Protein AF-A0A6L7UAR6-F1 (afdb_monomer_lite)

Radius of gyration: 19.12 Å; chains: 1; bounding box: 59×57×40 Å

Foldseek 3Di:
DCPVVLCVLVVCCVVVVDQDVVSCVVVVPPDTDDLVCVLVVVLVVQVVCVVVPDQTEEAEAECAQQQDLDDDPVPDDHHDLVNLLSVLVSVLVCLVCVVSRPRYHYHYHYDPLLCDLDDDNRRRHSNSHVSSVCSQPPPDDDVPDADPSRGDDDDDDPPPD

Sequence (161 aa):
MDWYYMGEPLLEWLTGRNTRMGNVRHFEVSTPINRNTARYFIESACYWIKQVGYAGTVLQFDIARVTRTRRPSDGSRYYTRAMAMEHYEVLREFIDGADRLESTLILVAARPEFLETAIDRRSRGFSIYQALQTRIMDDVRDRHWVNPEASLVRLSSQETD

Secondary structure (DSSP, 8-state):
--HHHHHHHHHHHHTTS---GGGTGGGT--S---TTTHHHHHHHHHHHHHHTT-S-EEEEEE-TTTT--SPPSSSPPPPPHHHHHHHHHHHHHHHTTGGGSTTEEEEEE--GGGG----SSS--SGGGSHHHHHHHS-SS--SS---SSS-----------

Structure (mmCIF, N/CA/C/O backbone):
data_AF-A0A6L7UAR6-F1
#
_entry.id   AF-A0A6L7UAR6-F1
#
loop_
_atom_site.group_PDB
_atom_site.id
_atom_site.type_symbol
_atom_site.label_atom_id
_atom_site.label_alt_id
_atom_site.label_comp_id
_atom_site.label_asym_id
_atom_site.label_entity_id
_atom_site.label_seq_id
_atom_site.pdbx_PDB_ins_code
_atom_site.Cartn_x
_atom_site.Cartn_y
_atom_site.Cartn_z
_atom_site.occupancy
_atom_site.B_iso_or_equiv
_atom_site.auth_seq_id
_atom_site.auth_comp_id
_atom_site.auth_asym_id
_atom_site.auth_atom_id
_atom_site.pdbx_PDB_model_num
ATOM 1 N N . MET A 1 1 ? -39.890 9.263 2.929 1.00 46.44 1 MET A N 1
ATOM 2 C CA . MET A 1 1 ? -38.788 10.062 3.508 1.00 46.44 1 MET A CA 1
ATOM 3 C C . MET A 1 1 ? -37.522 9.332 3.123 1.00 46.44 1 MET A C 1
ATOM 5 O O . MET A 1 1 ? -37.247 8.263 3.656 1.00 46.44 1 MET A O 1
ATOM 9 N N . ASP A 1 2 ? -36.875 9.835 2.079 1.00 47.44 2 ASP A N 1
ATOM 10 C CA . ASP A 1 2 ? -35.975 9.073 1.213 1.00 47.44 2 ASP A CA 1
ATOM 11 C C . ASP A 1 2 ? -34.535 9.085 1.726 1.00 47.44 2 ASP A C 1
ATOM 13 O O . ASP A 1 2 ? -33.635 9.673 1.132 1.00 47.44 2 ASP A O 1
ATOM 17 N N . TRP A 1 3 ? -34.303 8.405 2.847 1.00 49.00 3 TRP A N 1
ATOM 18 C CA . TRP A 1 3 ? -32.960 8.223 3.410 1.00 49.00 3 TRP A CA 1
ATOM 19 C C . TRP A 1 3 ? -31.997 7.504 2.447 1.00 49.00 3 TRP A C 1
ATOM 21 O O . TRP A 1 3 ? -30.786 7.681 2.540 1.00 49.00 3 TRP A O 1
ATOM 31 N N . TYR A 1 4 ? -32.527 6.744 1.483 1.00 52.56 4 TYR A N 1
ATOM 32 C CA . TYR A 1 4 ? -31.743 6.026 0.475 1.00 52.56 4 TYR A CA 1
ATOM 33 C C . TYR A 1 4 ? -31.045 6.967 -0.529 1.00 52.56 4 TYR A C 1
ATOM 35 O O . TYR A 1 4 ? -29.953 6.655 -0.993 1.00 52.56 4 TYR A O 1
ATOM 43 N N . TYR A 1 5 ? -31.621 8.145 -0.807 1.00 60.22 5 TYR A N 1
ATOM 44 C CA . TYR A 1 5 ? -31.063 9.111 -1.767 1.00 60.22 5 TYR A CA 1
ATOM 45 C C . TYR A 1 5 ? -29.931 9.972 -1.188 1.00 60.22 5 TYR A C 1
ATOM 47 O O . TYR A 1 5 ? -29.089 10.455 -1.940 1.00 60.22 5 TYR A O 1
ATOM 55 N N . MET A 1 6 ? -29.855 10.152 0.138 1.00 66.38 6 MET A N 1
ATOM 56 C CA . MET A 1 6 ? -28.758 10.926 0.737 1.00 66.38 6 MET A CA 1
ATOM 57 C C . MET A 1 6 ? -27.421 10.178 0.690 1.00 66.38 6 MET A C 1
ATOM 59 O O . MET A 1 6 ? -26.390 10.814 0.550 1.00 66.38 6 MET A O 1
ATOM 63 N N . GLY A 1 7 ? -27.395 8.845 0.765 1.00 82.00 7 GLY A N 1
ATOM 64 C CA . GLY A 1 7 ? -26.131 8.093 0.786 1.00 82.00 7 GLY A CA 1
ATOM 65 C C . GLY A 1 7 ? -25.458 7.919 -0.581 1.00 82.00 7 GLY A C 1
ATOM 66 O O . GLY A 1 7 ? -24.261 7.635 -0.641 1.00 82.00 7 GLY A O 1
ATOM 67 N N . GLU A 1 8 ? -26.199 8.082 -1.680 1.00 89.62 8 GLU A N 1
ATOM 68 C CA . GLU A 1 8 ? -25.712 7.784 -3.032 1.00 89.62 8 GLU A CA 1
ATOM 69 C C . GLU A 1 8 ? -24.473 8.610 -3.429 1.00 89.62 8 GLU A C 1
ATOM 71 O O . GLU A 1 8 ? -23.484 7.995 -3.836 1.00 89.62 8 GLU A O 1
ATOM 76 N N . PRO A 1 9 ? -24.417 9.942 -3.217 1.00 90.38 9 PRO A N 1
ATOM 77 C CA . PRO A 1 9 ? -23.217 10.724 -3.520 1.00 90.38 9 PRO A CA 1
ATOM 78 C C . PRO A 1 9 ? -21.981 10.275 -2.732 1.00 90.38 9 PRO A C 1
ATOM 80 O O . PRO A 1 9 ? -20.873 10.274 -3.268 1.00 90.38 9 PRO A O 1
ATOM 83 N N . LEU A 1 10 ? -22.160 9.865 -1.471 1.00 87.81 10 LEU A N 1
ATOM 84 C CA . LEU A 1 10 ? -21.071 9.346 -0.644 1.00 87.81 10 LEU A CA 1
ATOM 85 C C . LEU A 1 10 ? -20.579 7.991 -1.168 1.00 87.81 10 LEU A C 1
ATOM 87 O O . LEU A 1 10 ? -19.372 7.778 -1.276 1.00 87.81 10 LEU A O 1
ATOM 91 N N . LEU A 1 11 ? -21.492 7.092 -1.547 1.00 88.31 11 LEU A N 1
ATOM 92 C CA . LEU A 1 11 ? -21.147 5.792 -2.127 1.00 88.31 11 LEU A CA 1
ATOM 93 C C . LEU A 1 11 ? -20.471 5.935 -3.494 1.00 88.31 11 LEU A C 1
ATOM 95 O O . LEU A 1 11 ? -19.486 5.249 -3.767 1.00 88.31 11 LEU A O 1
ATOM 99 N N . GLU A 1 12 ? -20.957 6.821 -4.363 1.00 90.19 12 GLU A N 1
ATOM 100 C CA . GLU A 1 12 ? -20.301 7.126 -5.638 1.00 90.19 12 GLU A CA 1
ATOM 101 C C . GLU A 1 12 ? -18.894 7.684 -5.438 1.00 90.19 12 GLU A C 1
ATOM 103 O O . GLU A 1 12 ? -17.979 7.334 -6.185 1.00 90.19 12 GLU A O 1
ATOM 108 N N . TRP A 1 13 ? -18.707 8.515 -4.417 1.00 89.81 13 TRP A N 1
ATOM 109 C CA . TRP A 1 13 ? -17.411 9.086 -4.089 1.00 89.81 13 TRP A CA 1
ATOM 110 C C . TRP A 1 13 ? -16.437 8.048 -3.529 1.00 89.81 13 TRP A C 1
ATOM 112 O O . TRP A 1 13 ? -15.325 7.926 -4.043 1.00 89.81 13 TRP A O 1
ATOM 122 N N . LEU A 1 14 ? -16.872 7.232 -2.560 1.00 83.81 14 LEU A N 1
ATOM 123 C CA . LEU A 1 14 ? -16.075 6.134 -1.996 1.00 83.81 14 LEU A CA 1
ATOM 124 C C . LEU A 1 14 ? -15.708 5.082 -3.053 1.00 83.81 14 LEU A C 1
ATOM 126 O O . LEU A 1 14 ? -14.609 4.536 -3.028 1.00 83.81 14 LEU A O 1
ATOM 130 N N . THR A 1 15 ? -16.606 4.819 -4.007 1.00 85.50 15 THR A N 1
ATOM 131 C CA . THR A 1 15 ? -16.358 3.882 -5.121 1.00 85.50 15 THR A CA 1
ATOM 132 C C . THR A 1 15 ? -15.605 4.512 -6.295 1.00 85.50 15 THR A C 1
ATOM 134 O O . THR A 1 15 ? -15.312 3.828 -7.274 1.00 85.50 15 THR A O 1
ATOM 137 N N . GLY A 1 16 ? -15.289 5.809 -6.229 1.00 86.88 16 GLY A N 1
ATOM 138 C CA . GLY A 1 16 ? -14.582 6.531 -7.286 1.00 86.88 16 GLY A CA 1
ATOM 139 C C . GLY A 1 16 ? -15.403 6.788 -8.556 1.00 86.88 16 GLY A C 1
ATOM 140 O O . GLY A 1 16 ? -14.849 7.293 -9.531 1.00 86.88 16 GLY A O 1
ATOM 141 N N . ARG A 1 17 ? -16.710 6.489 -8.556 1.00 89.12 17 ARG A N 1
ATOM 142 C CA . ARG A 1 17 ? -17.637 6.813 -9.656 1.00 89.12 17 ARG A CA 1
ATOM 143 C C . ARG A 1 17 ? -17.807 8.323 -9.823 1.00 89.12 17 ARG A C 1
ATOM 145 O O . ARG A 1 17 ? -17.893 8.803 -10.950 1.00 89.12 17 ARG A O 1
ATOM 152 N N . ASN A 1 18 ? -17.796 9.072 -8.717 1.00 88.94 18 ASN A N 1
ATOM 153 C CA . ASN A 1 18 ? -17.854 10.531 -8.727 1.00 88.94 18 ASN A CA 1
ATOM 154 C C . ASN A 1 18 ? -16.980 11.146 -7.628 1.00 88.94 18 ASN A C 1
ATOM 156 O O . ASN A 1 18 ? -17.375 11.252 -6.473 1.00 88.94 18 ASN A O 1
ATOM 160 N N . THR A 1 19 ? -15.786 11.610 -7.988 1.00 88.69 19 THR A N 1
ATOM 161 C CA . THR A 1 19 ? -14.799 12.128 -7.026 1.00 88.69 19 THR A CA 1
ATOM 162 C C . THR A 1 19 ? -14.953 13.623 -6.716 1.00 88.69 19 THR A C 1
ATOM 164 O O . THR A 1 19 ? -14.102 14.214 -6.042 1.00 88.69 19 THR A O 1
ATOM 167 N N . ARG A 1 20 ? -16.029 14.277 -7.183 1.00 90.69 20 ARG A N 1
ATOM 168 C CA . ARG A 1 20 ? -16.229 15.721 -6.990 1.00 90.69 20 ARG A CA 1
ATOM 169 C C . ARG A 1 20 ? -16.527 16.041 -5.524 1.00 90.69 20 ARG A C 1
ATOM 171 O O . ARG A 1 20 ? -17.615 15.785 -5.026 1.00 90.69 20 ARG A O 1
ATOM 178 N N . MET A 1 21 ? -15.599 16.739 -4.870 1.00 90.50 21 MET A N 1
ATOM 179 C CA . MET A 1 21 ? -15.714 17.124 -3.454 1.00 90.50 21 MET A CA 1
ATOM 180 C C . MET A 1 21 ? -16.997 17.885 -3.100 1.00 90.50 21 MET A C 1
ATOM 182 O O . MET A 1 21 ? -17.528 17.710 -2.010 1.00 90.50 21 MET A O 1
ATOM 186 N N . GLY A 1 22 ? -17.521 18.714 -4.010 1.00 90.06 22 GLY A N 1
ATOM 187 C CA . GLY A 1 22 ? -18.772 19.446 -3.780 1.00 90.06 22 GLY A CA 1
ATOM 188 C C . GLY A 1 22 ? -19.959 18.541 -3.427 1.00 90.06 22 GLY A C 1
ATOM 189 O O . GLY A 1 22 ? -20.824 18.962 -2.668 1.00 90.06 22 GLY A O 1
ATOM 190 N N . ASN A 1 23 ? -19.950 17.293 -3.902 1.00 87.50 23 ASN A N 1
ATOM 191 C CA . ASN A 1 23 ? -21.020 16.327 -3.669 1.00 87.50 23 ASN A CA 1
ATOM 192 C C . ASN A 1 23 ? -20.961 15.687 -2.278 1.00 87.50 23 ASN A C 1
ATOM 194 O O . ASN A 1 23 ? -21.961 15.133 -1.844 1.00 87.50 23 ASN A O 1
ATOM 198 N N . VAL A 1 24 ? -19.821 15.763 -1.581 1.00 90.31 24 VAL A N 1
ATOM 199 C CA . VAL A 1 24 ? -19.611 15.069 -0.297 1.00 90.31 24 VAL A CA 1
ATOM 200 C C . VAL A 1 24 ? -19.259 15.978 0.877 1.00 90.31 24 VAL A C 1
ATOM 202 O O . VAL A 1 24 ? -19.235 15.519 2.014 1.00 90.31 24 VAL A O 1
ATOM 205 N N . ARG A 1 25 ? -19.052 17.282 0.649 1.00 89.44 25 ARG A N 1
ATOM 206 C CA . ARG A 1 25 ? -18.713 18.248 1.715 1.00 89.44 25 ARG A CA 1
ATOM 207 C C . ARG A 1 25 ? -19.709 18.290 2.877 1.00 89.44 25 ARG A C 1
ATOM 209 O O . ARG A 1 25 ? -19.316 18.619 3.987 1.00 89.44 25 ARG A O 1
ATOM 216 N N . HIS A 1 26 ? -20.978 17.978 2.627 1.00 88.19 26 HIS A N 1
ATOM 217 C CA . HIS A 1 26 ? -22.021 17.959 3.654 1.00 88.19 26 HIS A CA 1
ATOM 218 C C . HIS A 1 26 ? -21.995 16.698 4.535 1.00 88.19 26 HIS A C 1
ATOM 220 O O . HIS A 1 26 ? -22.662 16.681 5.561 1.00 88.19 26 HIS A O 1
ATOM 226 N N . PHE A 1 27 ? -21.194 15.685 4.180 1.00 86.75 27 PHE A N 1
ATOM 227 C CA . PHE A 1 27 ? -20.857 14.539 5.039 1.00 86.75 27 PHE A CA 1
ATOM 228 C C . PHE A 1 27 ? -19.577 14.777 5.848 1.00 86.75 27 PHE A C 1
ATOM 230 O O . PHE A 1 27 ? -18.898 13.826 6.213 1.00 86.75 27 PHE A O 1
ATOM 237 N N . GLU A 1 28 ? -19.180 16.039 6.039 1.00 88.06 28 GLU A N 1
ATOM 238 C CA . GLU A 1 28 ? -17.935 16.426 6.724 1.00 88.06 28 GLU A CA 1
ATOM 239 C C . GLU A 1 28 ? -16.651 15.916 6.035 1.00 88.06 28 GLU A C 1
ATOM 241 O O . GLU A 1 28 ? -15.546 16.001 6.571 1.00 88.06 28 GLU A O 1
ATOM 246 N N . VAL A 1 29 ? -16.762 15.470 4.778 1.00 87.88 29 VAL A N 1
ATOM 247 C CA . VAL A 1 29 ? -15.622 15.089 3.940 1.00 87.88 29 VAL A CA 1
ATOM 248 C C . VAL A 1 29 ? -15.014 16.344 3.313 1.00 87.88 29 VAL A C 1
ATOM 250 O O . VAL A 1 29 ? -15.529 16.907 2.343 1.00 87.88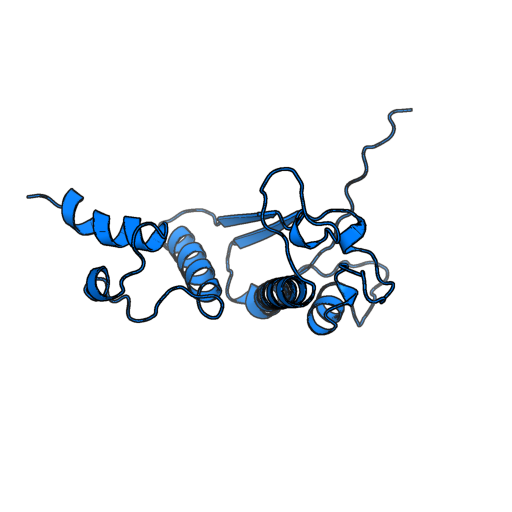 29 VAL A O 1
ATOM 253 N N . SER A 1 30 ? -13.891 16.794 3.869 1.00 88.62 30 SER A N 1
ATOM 254 C CA . SER A 1 30 ? -13.184 18.009 3.433 1.00 88.62 30 SER A CA 1
ATOM 255 C C . SER A 1 30 ? -11.945 17.737 2.571 1.00 88.62 30 SER A C 1
ATOM 257 O O . SER A 1 30 ? -11.527 18.612 1.808 1.00 88.62 30 SER A O 1
ATOM 259 N N . THR A 1 31 ? -11.408 16.514 2.615 1.00 90.00 31 THR A N 1
ATOM 260 C CA . THR A 1 31 ? -10.178 16.111 1.916 1.00 90.00 31 THR A CA 1
ATOM 261 C C . THR A 1 31 ? -10.485 15.165 0.747 1.00 90.00 31 THR A C 1
ATOM 263 O O . THR A 1 31 ? -11.190 14.178 0.943 1.00 90.00 31 THR A O 1
ATOM 266 N N . PRO A 1 32 ? -9.960 15.407 -0.472 1.00 89.62 32 PRO A N 1
ATOM 267 C CA . PRO A 1 32 ? -10.139 14.490 -1.597 1.00 89.62 32 PRO A CA 1
ATOM 268 C C . PRO A 1 32 ? -9.318 13.211 -1.428 1.00 89.62 32 PRO A C 1
ATOM 270 O O . PRO A 1 32 ? -8.209 13.259 -0.894 1.00 89.62 32 PRO A O 1
ATOM 273 N N . ILE A 1 33 ? -9.801 12.094 -1.979 1.00 88.25 33 ILE A N 1
ATOM 274 C CA . ILE A 1 33 ?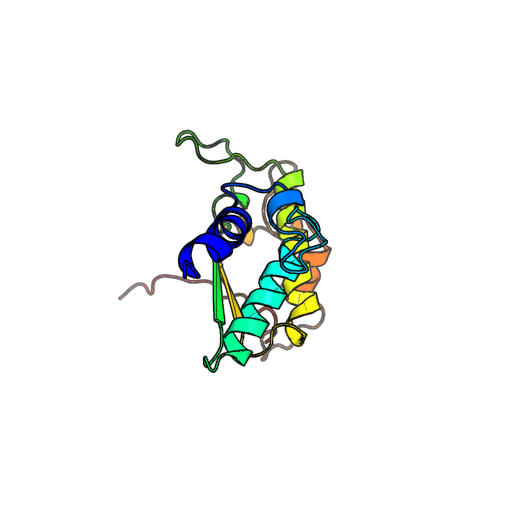 -8.999 10.876 -2.160 1.00 88.25 33 ILE A CA 1
ATOM 275 C C . ILE A 1 33 ? -8.052 11.084 -3.345 1.00 88.25 33 ILE A C 1
ATOM 277 O O . ILE A 1 33 ? -8.472 11.282 -4.484 1.00 88.25 33 ILE A O 1
ATOM 281 N N . ASN A 1 34 ? -6.755 11.043 -3.073 1.00 87.56 34 ASN A N 1
ATOM 282 C CA . ASN A 1 34 ? -5.684 11.061 -4.059 1.00 87.56 34 ASN A CA 1
ATOM 283 C C . ASN A 1 34 ? -4.522 10.189 -3.560 1.00 87.56 34 ASN A C 1
ATOM 285 O O . ASN A 1 34 ? -4.597 9.602 -2.482 1.00 87.56 34 ASN A O 1
ATOM 289 N N . ARG A 1 35 ? -3.432 10.113 -4.329 1.00 83.69 35 ARG A N 1
ATOM 290 C CA . ARG A 1 35 ? -2.283 9.250 -4.009 1.00 83.69 35 ARG A CA 1
ATOM 291 C C . ARG A 1 35 ? -1.663 9.510 -2.624 1.00 83.69 35 ARG A C 1
ATOM 293 O O . ARG A 1 35 ? -1.131 8.582 -2.040 1.00 83.69 35 ARG A O 1
ATOM 300 N N . ASN A 1 36 ? -1.767 10.733 -2.099 1.00 87.19 36 ASN A N 1
ATOM 301 C CA . ASN A 1 36 ? -1.196 11.122 -0.807 1.00 87.19 36 ASN A CA 1
ATOM 302 C C . ASN A 1 36 ? -2.184 10.940 0.360 1.00 87.19 36 ASN A C 1
ATOM 304 O O . ASN A 1 36 ? -1.785 10.984 1.517 1.00 87.19 36 ASN A O 1
ATOM 308 N N . THR A 1 37 ? -3.485 10.817 0.079 1.00 90.06 37 THR A N 1
ATOM 309 C CA . THR A 1 37 ? -4.538 10.828 1.112 1.00 90.06 37 THR A CA 1
ATOM 310 C C . THR A 1 37 ? -5.302 9.516 1.212 1.00 90.06 37 THR A C 1
ATOM 312 O O . THR A 1 37 ? -5.888 9.243 2.256 1.00 90.06 37 THR A O 1
ATOM 315 N N . ALA A 1 38 ? -5.288 8.687 0.162 1.00 90.06 38 ALA A N 1
ATOM 316 C CA . ALA A 1 38 ? -6.037 7.433 0.096 1.00 90.06 38 ALA A CA 1
ATOM 317 C C . ALA A 1 38 ? -5.748 6.503 1.282 1.00 90.06 38 ALA A C 1
ATOM 319 O O . ALA A 1 38 ? -6.666 5.874 1.803 1.00 90.06 38 ALA A O 1
ATOM 320 N N . ARG A 1 39 ? -4.495 6.472 1.755 1.00 91.06 39 ARG A N 1
ATOM 321 C CA . ARG A 1 39 ? -4.096 5.690 2.929 1.00 91.06 39 ARG A CA 1
ATOM 322 C C . ARG A 1 39 ? -4.918 6.043 4.170 1.00 91.06 39 ARG A C 1
ATOM 324 O O . ARG A 1 39 ? -5.437 5.145 4.818 1.00 91.06 39 ARG A O 1
ATOM 331 N N . TYR A 1 40 ? -5.107 7.330 4.457 1.00 90.88 40 TYR A N 1
ATOM 332 C CA . TYR A 1 40 ? -5.863 7.772 5.633 1.00 90.88 40 TYR A CA 1
ATOM 333 C C . TYR A 1 40 ? -7.344 7.387 5.561 1.00 90.88 40 TYR A C 1
ATOM 335 O O . TYR A 1 40 ? -7.961 7.114 6.588 1.00 90.88 40 TYR A O 1
ATOM 343 N N . PHE A 1 41 ? -7.916 7.318 4.354 1.00 89.88 41 PHE A N 1
ATOM 344 C CA . PHE A 1 41 ? -9.278 6.815 4.162 1.00 89.88 41 PHE A CA 1
ATOM 345 C C . PHE A 1 41 ? -9.375 5.309 4.412 1.00 89.88 41 PHE A C 1
ATOM 347 O O . PHE A 1 41 ? -10.348 4.864 5.015 1.00 89.88 41 PHE A O 1
ATOM 354 N N . ILE A 1 42 ? -8.362 4.536 4.011 1.00 91.50 42 ILE A N 1
ATOM 355 C CA . ILE A 1 42 ? -8.273 3.104 4.330 1.00 91.50 42 ILE A CA 1
ATOM 356 C C . ILE A 1 42 ? -8.146 2.902 5.846 1.00 91.50 42 ILE A C 1
ATOM 358 O O . ILE A 1 42 ? -8.906 2.116 6.407 1.00 91.50 42 ILE A O 1
ATOM 362 N N . GLU A 1 43 ? -7.250 3.643 6.512 1.00 91.94 43 GLU A N 1
ATOM 363 C CA . GLU A 1 43 ? -7.090 3.618 7.978 1.00 91.94 43 GLU A CA 1
ATOM 364 C C . GLU A 1 43 ? -8.427 3.939 8.678 1.00 91.94 43 GLU A C 1
ATOM 366 O O . GLU A 1 43 ? -8.898 3.172 9.518 1.00 91.94 43 GLU A O 1
ATOM 371 N N . SER A 1 44 ? -9.100 5.017 8.256 1.00 90.62 44 SER A N 1
ATOM 372 C CA . SER A 1 44 ? -10.396 5.436 8.813 1.00 90.62 44 SER A CA 1
ATOM 373 C C . SER A 1 44 ? -11.495 4.391 8.605 1.00 90.62 44 SER A C 1
ATOM 375 O O . SER A 1 44 ? -12.298 4.153 9.506 1.00 90.62 44 SER A O 1
ATOM 377 N N . ALA A 1 45 ? -11.535 3.744 7.436 1.00 90.06 45 ALA A N 1
ATOM 378 C CA . ALA A 1 45 ? -12.507 2.695 7.145 1.00 90.06 45 ALA A CA 1
ATOM 379 C C . ALA A 1 45 ? -12.289 1.455 8.026 1.00 90.06 45 ALA A C 1
ATOM 381 O O . ALA A 1 45 ? -13.254 0.920 8.570 1.00 90.06 45 ALA A O 1
ATOM 382 N N . CYS A 1 46 ? -11.036 1.028 8.213 1.00 92.88 46 CYS A N 1
ATOM 383 C CA . CYS A 1 46 ? -10.705 -0.108 9.078 1.00 92.88 46 CYS A CA 1
ATOM 384 C C . CYS A 1 46 ? -11.088 0.169 10.537 1.00 92.88 46 CYS A C 1
ATOM 386 O O . CYS A 1 46 ? -11.712 -0.674 11.185 1.00 92.88 46 CYS A O 1
ATOM 388 N N . TYR A 1 47 ? -10.792 1.381 11.020 1.00 92.00 47 TYR A N 1
ATOM 389 C CA . TYR A 1 47 ? -11.208 1.833 12.345 1.00 92.00 47 TYR A CA 1
ATOM 390 C C . TYR A 1 47 ? -12.735 1.822 12.492 1.00 92.00 47 TYR A C 1
ATOM 392 O O . TYR A 1 47 ? -13.269 1.264 13.451 1.00 92.00 47 TYR A O 1
ATOM 400 N N . TRP A 1 48 ? -13.459 2.380 11.519 1.00 90.56 48 TRP A N 1
ATOM 401 C CA . TRP A 1 48 ? -14.919 2.432 11.553 1.00 90.56 48 TRP A CA 1
ATOM 402 C C . TRP A 1 48 ? -15.567 1.039 11.568 1.00 90.56 48 TRP A C 1
ATOM 404 O O . TRP A 1 48 ? -16.480 0.808 12.359 1.00 90.56 48 TRP A O 1
ATOM 414 N N . ILE A 1 49 ? -15.064 0.087 10.769 1.00 91.94 49 ILE A N 1
ATOM 415 C CA . ILE A 1 49 ? -15.548 -1.307 10.757 1.00 91.94 49 ILE A CA 1
ATOM 416 C C . ILE A 1 49 ? -15.449 -1.932 12.156 1.00 91.94 49 ILE A C 1
ATOM 418 O O . ILE A 1 49 ? -16.383 -2.595 12.611 1.00 91.94 49 ILE A O 1
ATOM 422 N N . LYS A 1 50 ? -14.352 -1.679 12.877 1.00 92.12 50 LYS A N 1
ATOM 423 C CA . LYS A 1 50 ? -14.202 -2.127 14.265 1.00 92.12 50 LYS A CA 1
ATOM 424 C C . LYS A 1 50 ? -15.214 -1.454 15.197 1.00 92.12 50 LYS A C 1
ATOM 426 O O . LYS A 1 50 ? -15.848 -2.137 15.999 1.00 92.12 50 LYS A O 1
ATOM 431 N N . GLN A 1 51 ? -15.405 -0.139 15.067 1.00 92.69 51 GLN A N 1
ATOM 432 C CA . GLN A 1 51 ? -16.339 0.630 15.903 1.00 92.69 51 GLN A CA 1
ATOM 433 C C . GLN A 1 51 ? -17.798 0.180 15.756 1.00 92.69 51 GLN A C 1
ATOM 435 O O . GLN A 1 51 ? -18.546 0.210 16.730 1.00 92.69 51 GLN A O 1
ATOM 440 N N . VAL A 1 52 ? -18.210 -0.286 14.573 1.00 94.81 52 VAL A N 1
ATOM 441 C CA . VAL A 1 52 ? -19.577 -0.800 14.355 1.00 94.81 52 VAL A CA 1
ATOM 442 C C . VAL A 1 52 ? -19.769 -2.261 14.801 1.00 94.81 52 VAL A C 1
ATOM 444 O O . VAL A 1 52 ? -20.814 -2.851 14.536 1.00 94.81 52 VAL A O 1
ATOM 447 N N . GLY A 1 53 ? -18.790 -2.843 15.505 1.00 95.31 53 GLY A N 1
ATOM 448 C CA . GLY A 1 53 ? -18.925 -4.119 16.217 1.00 95.31 53 GLY A CA 1
ATOM 449 C C . GLY A 1 53 ? -18.326 -5.343 15.521 1.00 95.31 53 GLY A C 1
ATOM 450 O O . GLY A 1 53 ? -18.451 -6.450 16.046 1.00 95.31 53 GLY A O 1
ATOM 451 N N . TYR A 1 54 ? -17.659 -5.188 14.372 1.00 96.31 54 TYR A N 1
ATOM 452 C CA . TYR A 1 54 ? -16.943 -6.307 13.750 1.00 96.31 54 TYR A CA 1
ATOM 453 C C . TYR A 1 54 ? -15.653 -6.644 14.507 1.00 96.31 54 TYR A C 1
ATOM 455 O O . TYR A 1 54 ? -15.072 -5.825 15.221 1.00 96.31 54 TYR A O 1
ATOM 463 N N . ALA A 1 55 ? -15.165 -7.875 14.334 1.00 94.81 55 ALA A N 1
ATOM 464 C CA . ALA A 1 55 ? -13.931 -8.320 14.977 1.00 94.81 55 ALA A CA 1
ATOM 465 C C . ALA A 1 55 ? -12.702 -7.525 14.502 1.00 94.81 55 ALA A C 1
ATOM 467 O O . ALA A 1 55 ? -11.803 -7.275 15.305 1.00 94.81 55 ALA A O 1
ATOM 468 N N . GLY A 1 56 ? -12.693 -7.101 13.236 1.00 94.56 56 GLY A N 1
ATOM 469 C CA . GLY A 1 56 ? -11.565 -6.455 12.579 1.00 94.56 56 GLY A CA 1
ATOM 470 C C . GLY A 1 56 ? -11.697 -6.473 11.056 1.00 94.56 56 GLY A C 1
ATOM 471 O O . GLY A 1 56 ? -12.755 -6.829 10.531 1.00 94.56 56 GLY A O 1
ATOM 472 N N . THR A 1 57 ? -10.617 -6.125 10.356 1.00 95.56 57 THR A N 1
ATOM 473 C CA . THR A 1 57 ? -10.562 -6.086 8.884 1.00 95.56 57 THR A CA 1
ATOM 474 C C . THR A 1 57 ? -9.398 -6.924 8.354 1.00 95.56 57 THR A C 1
ATOM 476 O O . THR A 1 57 ? -8.306 -6.906 8.914 1.00 95.56 57 THR A O 1
ATOM 479 N N . VAL A 1 58 ? -9.605 -7.631 7.240 1.00 95.69 58 VAL A N 1
ATOM 480 C CA . VAL A 1 58 ? -8.516 -8.216 6.444 1.00 95.69 58 VAL A CA 1
ATOM 481 C C . VAL A 1 58 ? -8.473 -7.497 5.101 1.00 95.69 58 VAL A C 1
ATOM 483 O O . VAL A 1 58 ? -9.439 -7.545 4.341 1.00 95.69 58 VAL A O 1
ATOM 486 N N . LEU A 1 59 ? -7.361 -6.824 4.811 1.00 93.94 59 LEU A N 1
ATOM 487 C CA . LEU A 1 59 ? -7.108 -6.165 3.533 1.00 93.94 59 LEU A CA 1
ATOM 488 C C . LEU A 1 59 ? -6.132 -6.998 2.714 1.00 93.94 59 LEU A C 1
ATOM 490 O O . LEU A 1 59 ? -5.070 -7.368 3.204 1.00 93.94 59 LEU A O 1
ATOM 494 N N . GLN A 1 60 ? -6.458 -7.248 1.450 1.00 95.25 60 GLN A N 1
ATOM 495 C CA . GLN A 1 60 ? -5.557 -7.916 0.519 1.00 95.25 60 GLN A CA 1
ATOM 496 C C . GLN A 1 60 ? -5.152 -6.959 -0.602 1.00 95.25 60 GLN A C 1
ATOM 498 O O . GLN A 1 60 ? -5.996 -6.481 -1.360 1.00 95.25 60 GLN A O 1
ATOM 503 N N . PHE A 1 61 ? -3.849 -6.731 -0.745 1.00 93.81 61 PHE A N 1
ATOM 504 C CA . PHE A 1 61 ? -3.263 -6.027 -1.878 1.00 93.81 61 PHE A CA 1
ATOM 505 C C . PHE A 1 61 ? -2.564 -7.020 -2.800 1.00 93.81 61 PHE A C 1
ATOM 507 O O . PHE A 1 61 ? -1.579 -7.647 -2.419 1.00 93.81 61 PHE A O 1
ATOM 514 N N . ASP A 1 62 ? -3.046 -7.140 -4.035 1.00 94.00 62 ASP A N 1
ATOM 515 C CA . ASP A 1 62 ? -2.322 -7.838 -5.094 1.00 94.00 62 ASP A CA 1
ATOM 516 C C . ASP A 1 62 ? -1.422 -6.848 -5.845 1.00 94.00 62 ASP A C 1
ATOM 518 O O . ASP A 1 62 ? -1.886 -6.004 -6.617 1.00 94.00 62 ASP A O 1
ATOM 522 N N . ILE A 1 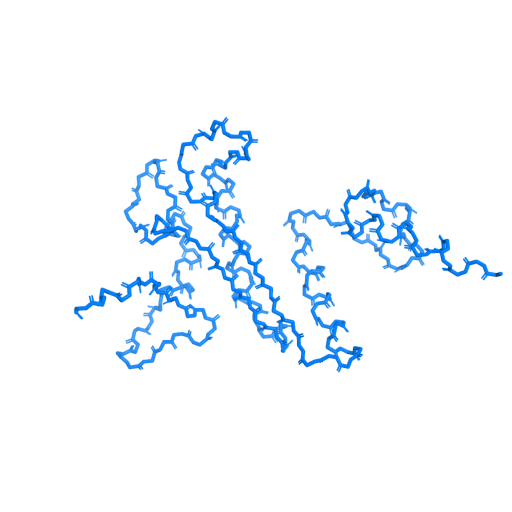63 ? -0.114 -6.959 -5.615 1.00 94.44 63 ILE A N 1
ATOM 523 C CA . ILE A 1 63 ? 0.911 -6.141 -6.270 1.00 94.44 63 ILE A CA 1
ATOM 524 C C . ILE A 1 63 ? 1.642 -6.900 -7.385 1.00 94.44 63 ILE A C 1
ATOM 526 O O . ILE A 1 63 ? 2.658 -6.421 -7.897 1.00 94.44 63 ILE A O 1
ATOM 530 N N . ALA A 1 64 ? 1.139 -8.063 -7.821 1.00 92.94 64 ALA A N 1
ATOM 531 C CA . ALA A 1 64 ? 1.776 -8.903 -8.836 1.00 92.94 64 ALA A CA 1
ATOM 532 C C . ALA A 1 64 ? 2.064 -8.171 -10.152 1.00 92.94 64 ALA A C 1
ATOM 534 O O . ALA A 1 64 ? 2.988 -8.535 -10.881 1.00 92.94 64 ALA A O 1
ATOM 535 N N . ARG A 1 65 ? 1.273 -7.144 -10.484 1.00 93.12 65 ARG A N 1
ATOM 536 C CA . ARG A 1 65 ? 1.487 -6.328 -11.684 1.00 93.12 65 ARG A CA 1
ATOM 537 C C . ARG A 1 65 ? 2.601 -5.295 -11.511 1.00 93.12 65 ARG A C 1
ATOM 539 O O . ARG A 1 65 ? 3.311 -5.021 -12.477 1.00 93.12 65 ARG A O 1
ATOM 546 N N . VAL A 1 66 ? 2.767 -4.752 -10.305 1.00 94.00 66 VAL A N 1
ATOM 547 C CA . VAL A 1 66 ? 3.773 -3.726 -9.975 1.00 94.00 66 VAL A CA 1
ATOM 548 C C . VAL A 1 66 ? 5.190 -4.275 -10.149 1.00 94.00 66 VAL A C 1
ATOM 550 O O . VAL A 1 66 ? 6.086 -3.570 -10.613 1.00 94.00 66 VAL A O 1
ATOM 553 N N . THR A 1 67 ? 5.376 -5.565 -9.862 1.00 91.00 67 THR A N 1
ATOM 554 C CA . THR A 1 67 ? 6.674 -6.246 -9.943 1.00 91.00 67 THR A CA 1
ATOM 555 C C . THR A 1 67 ? 7.090 -6.610 -11.374 1.00 91.00 67 THR A C 1
ATOM 557 O O . THR A 1 67 ? 8.201 -7.087 -11.598 1.00 91.00 67 THR A O 1
ATOM 560 N N . ARG A 1 68 ? 6.235 -6.388 -12.385 1.00 91.06 68 ARG A N 1
ATOM 561 C CA . ARG A 1 68 ? 6.537 -6.740 -13.781 1.00 91.06 68 ARG A CA 1
ATOM 562 C C . ARG A 1 68 ? 7.245 -5.607 -14.515 1.00 91.06 68 ARG A C 1
ATOM 564 O O . ARG A 1 68 ? 6.835 -4.452 -14.505 1.00 91.06 68 ARG A O 1
ATOM 571 N N . THR A 1 69 ? 8.293 -5.971 -15.246 1.00 89.12 69 THR A N 1
ATOM 572 C CA . THR A 1 69 ? 9.091 -5.039 -16.060 1.00 89.12 69 THR A CA 1
ATOM 573 C C . THR A 1 69 ? 8.529 -4.828 -17.461 1.00 89.12 69 THR A C 1
ATOM 575 O O . THR A 1 69 ? 8.789 -3.802 -18.087 1.00 89.12 69 THR A O 1
ATOM 578 N N . ARG A 1 70 ? 7.777 -5.808 -17.971 1.00 87.75 70 ARG A N 1
ATOM 579 C CA . ARG A 1 70 ? 7.255 -5.816 -19.339 1.00 87.75 70 ARG A CA 1
ATOM 580 C C . ARG A 1 70 ? 5.886 -5.158 -19.397 1.00 87.75 70 ARG A C 1
ATOM 582 O O . ARG A 1 70 ? 5.035 -5.404 -18.542 1.00 87.75 70 ARG A O 1
ATOM 589 N N . ARG A 1 71 ? 5.668 -4.370 -20.453 1.00 89.00 71 ARG A N 1
ATOM 590 C CA . ARG A 1 71 ? 4.339 -3.856 -20.776 1.00 89.00 71 ARG A CA 1
ATOM 591 C C . ARG A 1 71 ? 3.408 -5.044 -21.041 1.00 89.00 71 ARG A C 1
ATOM 593 O O . ARG A 1 71 ? 3.761 -5.899 -21.852 1.00 89.00 71 ARG A O 1
ATOM 600 N N . PRO A 1 72 ? 2.266 -5.127 -20.351 1.00 89.25 72 PRO A N 1
ATOM 601 C CA . PRO A 1 72 ? 1.323 -6.207 -20.570 1.00 89.25 72 PRO A CA 1
ATOM 602 C C . PRO A 1 72 ? 0.653 -6.107 -21.944 1.00 89.25 72 PRO A C 1
ATOM 604 O O . PRO A 1 72 ? 0.407 -5.010 -22.445 1.00 89.25 72 PRO A O 1
ATOM 607 N N . SER A 1 73 ? 0.334 -7.263 -22.526 1.00 90.94 73 SER A N 1
ATOM 608 C CA . SER A 1 73 ? -0.481 -7.391 -23.741 1.00 90.94 73 SER A CA 1
ATOM 609 C C . SER A 1 73 ? -1.978 -7.534 -23.446 1.00 90.94 73 SER A C 1
ATOM 611 O O . SER A 1 73 ? -2.790 -7.374 -24.346 1.00 90.94 73 SER A O 1
ATOM 613 N N . ASP A 1 74 ? -2.341 -7.816 -22.193 1.00 90.88 74 ASP A N 1
ATOM 614 C CA . ASP A 1 74 ? -3.712 -8.065 -21.718 1.00 90.88 74 ASP A CA 1
ATOM 615 C C . ASP A 1 74 ? -4.509 -6.776 -21.416 1.00 90.88 74 ASP A C 1
ATOM 617 O O . ASP A 1 74 ? -5.597 -6.832 -20.854 1.00 90.88 74 ASP A O 1
ATOM 621 N N . GLY A 1 75 ? -3.961 -5.601 -21.747 1.00 88.06 75 GLY A N 1
ATOM 622 C CA . GLY A 1 75 ? -4.579 -4.303 -21.459 1.00 88.06 75 GLY A CA 1
ATOM 623 C C . GLY A 1 75 ? -4.476 -3.842 -20.000 1.00 88.06 75 GLY A C 1
ATOM 624 O O . GLY A 1 75 ? -4.891 -2.724 -19.694 1.00 88.06 75 GLY A O 1
ATOM 625 N N . SER A 1 76 ? -3.888 -4.641 -19.101 1.00 88.38 76 SER A N 1
ATOM 626 C CA . SER A 1 76 ? -3.652 -4.213 -17.720 1.00 88.38 76 SER A CA 1
ATOM 627 C C . SER A 1 76 ? -2.682 -3.029 -17.642 1.00 88.38 76 SER A C 1
ATOM 629 O O . SER A 1 76 ? -1.940 -2.702 -18.574 1.00 88.38 76 SER A O 1
ATOM 631 N N . ARG A 1 77 ? -2.690 -2.336 -16.502 1.00 90.88 77 ARG A N 1
ATOM 632 C CA . ARG A 1 77 ? -1.856 -1.151 -16.303 1.00 90.88 77 ARG A CA 1
ATOM 633 C C . ARG A 1 77 ? -0.369 -1.512 -16.343 1.00 90.88 77 ARG A C 1
ATOM 635 O O . ARG A 1 77 ? 0.090 -2.411 -15.641 1.00 90.88 77 ARG A O 1
ATOM 642 N N . TYR A 1 78 ? 0.399 -0.760 -17.129 1.00 93.06 78 TYR A N 1
ATOM 643 C CA . TYR A 1 78 ? 1.858 -0.793 -17.069 1.00 93.06 78 TYR A CA 1
ATOM 644 C C . TYR A 1 78 ? 2.364 0.124 -15.953 1.00 93.06 78 TYR A C 1
ATOM 646 O O . TYR A 1 78 ? 2.022 1.308 -15.926 1.00 93.06 78 TYR A O 1
ATOM 654 N N . TYR A 1 79 ? 3.200 -0.414 -15.063 1.00 93.44 79 TYR A N 1
ATOM 655 C CA . TYR A 1 79 ? 3.840 0.343 -13.991 1.00 93.44 79 TYR A CA 1
ATOM 656 C C . TYR A 1 79 ? 5.281 0.671 -14.376 1.00 93.44 79 TYR A C 1
ATOM 658 O O . TYR A 1 79 ? 6.131 -0.204 -14.576 1.00 93.44 79 TYR A O 1
ATOM 666 N N . THR A 1 80 ? 5.570 1.967 -14.481 1.00 93.75 80 THR A N 1
ATOM 667 C CA . THR A 1 80 ? 6.953 2.433 -14.606 1.00 93.75 80 THR A CA 1
ATOM 668 C C . THR A 1 80 ? 7.706 2.163 -13.303 1.00 93.75 80 THR A C 1
ATOM 670 O O . THR A 1 80 ? 7.107 1.903 -12.261 1.00 93.75 80 THR A O 1
ATOM 673 N N . ARG A 1 81 ? 9.040 2.249 -13.334 1.00 93.62 81 ARG A N 1
ATOM 674 C CA . ARG A 1 81 ? 9.843 2.105 -12.113 1.00 93.62 81 ARG A CA 1
ATOM 675 C C . ARG A 1 81 ? 9.464 3.145 -11.051 1.00 93.62 81 ARG A C 1
ATOM 677 O O . ARG A 1 81 ? 9.353 2.790 -9.888 1.00 93.62 81 ARG A O 1
ATOM 684 N N . ALA A 1 82 ? 9.235 4.393 -11.463 1.00 94.12 82 ALA A N 1
ATOM 685 C CA . ALA A 1 82 ? 8.812 5.461 -10.561 1.00 94.12 82 ALA A CA 1
ATOM 686 C C . ALA A 1 82 ? 7.468 5.131 -9.901 1.00 94.12 82 ALA A C 1
ATOM 688 O O . ALA A 1 82 ? 7.353 5.207 -8.686 1.00 94.12 82 ALA A O 1
ATOM 689 N N . MET A 1 83 ? 6.497 4.645 -10.681 1.00 94.62 83 MET A N 1
ATOM 690 C CA . MET A 1 83 ? 5.215 4.204 -10.129 1.00 94.62 83 MET A CA 1
ATOM 691 C C . MET A 1 83 ? 5.386 3.028 -9.162 1.00 94.62 83 MET A C 1
ATOM 693 O O . MET A 1 83 ? 4.712 2.992 -8.143 1.00 94.62 83 MET A O 1
ATOM 697 N N . ALA A 1 84 ? 6.282 2.076 -9.442 1.00 94.69 84 ALA A N 1
ATOM 698 C CA . ALA A 1 84 ? 6.561 0.984 -8.509 1.00 94.69 84 ALA A CA 1
ATOM 699 C C . ALA A 1 84 ? 7.136 1.494 -7.177 1.00 94.69 84 ALA A C 1
ATOM 701 O O . ALA A 1 84 ? 6.698 1.050 -6.122 1.00 94.69 84 ALA A O 1
ATOM 702 N N . MET A 1 85 ? 8.047 2.473 -7.214 1.00 95.56 85 MET A N 1
ATOM 703 C CA . MET A 1 85 ? 8.570 3.115 -6.003 1.00 95.56 85 MET A CA 1
ATOM 704 C C . MET A 1 85 ? 7.473 3.838 -5.211 1.00 95.56 85 MET A C 1
ATOM 706 O O . MET A 1 85 ? 7.430 3.677 -4.000 1.00 95.56 85 MET A O 1
ATOM 710 N N . GLU A 1 86 ? 6.553 4.549 -5.875 1.00 94.25 86 GLU A N 1
ATOM 711 C CA . GLU A 1 86 ? 5.387 5.161 -5.208 1.00 94.25 86 GLU A CA 1
ATOM 712 C C . GLU A 1 86 ? 4.515 4.103 -4.503 1.00 94.25 86 GLU A C 1
ATOM 714 O O . GLU A 1 86 ? 4.005 4.337 -3.413 1.00 94.25 86 GLU A O 1
ATOM 719 N N . HIS A 1 87 ? 4.363 2.901 -5.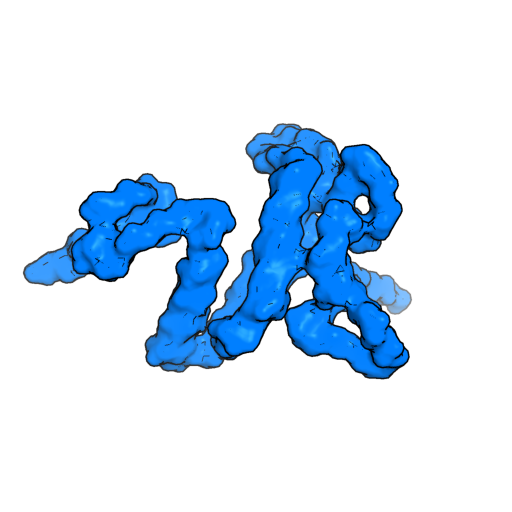077 1.00 94.06 87 HIS A N 1
ATOM 720 C CA . HIS A 1 87 ? 3.626 1.817 -4.410 1.00 94.06 87 HIS A CA 1
ATOM 721 C C . HIS A 1 87 ? 4.397 1.272 -3.203 1.00 94.06 87 HIS A C 1
ATOM 723 O O . HIS A 1 87 ? 3.799 0.965 -2.175 1.00 94.06 87 HIS A O 1
ATOM 729 N N . TYR A 1 88 ? 5.721 1.159 -3.310 1.00 95.56 88 TYR A N 1
ATOM 730 C CA . TYR A 1 88 ? 6.577 0.705 -2.210 1.00 95.56 88 TYR A CA 1
ATOM 731 C C . TYR A 1 88 ? 6.646 1.713 -1.067 1.00 95.56 88 TYR A C 1
ATOM 733 O O . TYR A 1 88 ? 6.708 1.310 0.093 1.00 95.56 88 TYR A O 1
ATOM 741 N N . GLU A 1 89 ? 6.547 3.002 -1.376 1.00 95.38 89 GLU A N 1
ATOM 742 C CA . GLU A 1 89 ? 6.367 4.059 -0.390 1.00 95.38 89 GLU A CA 1
ATOM 743 C C . GLU A 1 89 ? 5.081 3.864 0.409 1.00 95.38 89 GLU A C 1
ATOM 745 O O . GLU A 1 89 ? 5.158 3.857 1.635 1.00 95.38 89 GLU A O 1
ATOM 750 N N . VAL A 1 90 ? 3.948 3.607 -0.257 1.00 94.06 90 VAL A N 1
ATOM 751 C CA . VAL A 1 90 ? 2.660 3.340 0.408 1.00 94.06 90 VAL A CA 1
ATOM 752 C C . VAL A 1 90 ? 2.725 2.091 1.292 1.00 94.06 90 VAL A C 1
ATOM 754 O O . VAL A 1 90 ? 2.235 2.113 2.419 1.00 94.06 90 VAL A O 1
ATOM 757 N N . LEU A 1 91 ? 3.357 1.006 0.828 1.00 94.12 91 LEU A N 1
ATOM 758 C CA . LEU A 1 91 ? 3.544 -0.201 1.648 1.00 94.12 91 LEU A CA 1
ATOM 759 C C . LEU A 1 91 ? 4.364 0.088 2.908 1.00 94.12 91 LEU A C 1
ATOM 761 O O . LEU A 1 91 ? 3.982 -0.316 4.003 1.00 94.12 91 LEU A O 1
ATOM 765 N N . ARG A 1 92 ? 5.468 0.824 2.763 1.00 93.88 92 ARG A N 1
ATOM 766 C CA . ARG A 1 92 ? 6.313 1.241 3.886 1.00 93.88 92 ARG A CA 1
ATOM 767 C C . ARG A 1 92 ? 5.526 2.132 4.853 1.00 93.88 92 ARG A C 1
ATOM 769 O O . ARG A 1 92 ? 5.659 1.984 6.058 1.00 93.88 92 ARG A O 1
ATOM 776 N N . GLU A 1 93 ? 4.656 2.994 4.336 1.00 93.81 93 GLU A N 1
ATOM 777 C CA . GLU A 1 93 ? 3.742 3.839 5.111 1.00 93.81 93 GLU A CA 1
ATOM 778 C C . GLU A 1 93 ? 2.736 3.039 5.936 1.00 93.81 93 GLU A C 1
ATOM 780 O O . GLU A 1 93 ? 2.449 3.419 7.070 1.00 93.81 93 GLU A O 1
ATOM 785 N N . PHE A 1 94 ? 2.209 1.942 5.391 1.00 92.94 94 PHE A N 1
ATOM 786 C CA . PHE A 1 94 ? 1.365 1.028 6.153 1.00 92.94 94 PHE A CA 1
ATOM 787 C C . PHE A 1 94 ? 2.143 0.333 7.269 1.00 92.94 94 PHE A C 1
ATOM 789 O O . PHE A 1 94 ? 1.640 0.281 8.384 1.00 92.94 94 PHE A O 1
ATOM 796 N N . ILE A 1 95 ? 3.373 -0.123 7.006 1.00 91.94 95 ILE A N 1
ATOM 797 C CA . ILE A 1 95 ? 4.220 -0.742 8.039 1.00 91.94 95 ILE A CA 1
ATOM 798 C C . ILE A 1 95 ? 4.548 0.265 9.152 1.00 91.94 95 ILE A C 1
ATOM 800 O O . ILE A 1 95 ? 4.360 -0.030 10.325 1.00 91.94 95 ILE A O 1
ATOM 804 N N . ASP A 1 96 ? 4.963 1.487 8.800 1.00 90.69 96 ASP A N 1
ATOM 805 C CA . ASP A 1 96 ? 5.245 2.559 9.771 1.00 90.69 96 ASP A CA 1
ATOM 806 C C . ASP A 1 96 ? 4.003 3.006 10.569 1.00 90.69 96 ASP A C 1
ATOM 808 O O . ASP A 1 96 ? 4.128 3.740 11.546 1.00 90.69 96 ASP A O 1
ATOM 812 N N . GLY A 1 97 ? 2.801 2.656 10.109 1.00 89.38 97 GLY A N 1
ATOM 813 C CA . GLY A 1 97 ? 1.528 3.028 10.720 1.00 89.38 97 GLY A CA 1
ATOM 814 C C . GLY A 1 97 ? 0.701 1.860 11.232 1.00 89.38 97 GLY A C 1
ATOM 815 O O . GLY A 1 97 ? -0.498 2.044 11.440 1.00 89.38 97 GLY A O 1
ATOM 816 N N . ALA A 1 98 ? 1.300 0.676 11.374 1.00 88.75 98 ALA A N 1
ATOM 817 C CA . ALA A 1 98 ? 0.594 -0.536 11.776 1.00 88.75 98 ALA A CA 1
ATOM 818 C C . ALA A 1 98 ? -0.076 -0.390 13.156 1.00 88.75 98 ALA A C 1
ATOM 820 O O . ALA A 1 98 ? -1.174 -0.897 13.370 1.00 88.75 98 ALA A O 1
ATOM 821 N N . ASP A 1 99 ? 0.513 0.412 14.044 1.00 87.06 99 ASP A N 1
ATOM 822 C CA . ASP A 1 99 ? -0.025 0.769 15.359 1.00 87.06 99 ASP A CA 1
ATOM 823 C C . ASP A 1 99 ? -1.394 1.472 15.300 1.00 87.06 99 ASP A C 1
ATOM 825 O O . ASP A 1 99 ? -2.228 1.293 16.188 1.00 87.06 99 ASP A O 1
ATOM 829 N N . ARG A 1 100 ? -1.660 2.245 14.238 1.00 88.38 100 ARG A N 1
ATOM 830 C CA . ARG A 1 100 ? -2.957 2.910 14.011 1.00 88.38 100 ARG A CA 1
ATOM 831 C C . ARG A 1 100 ? -4.002 1.992 13.376 1.00 88.38 100 ARG A C 1
ATOM 833 O O . ARG A 1 100 ? -5.179 2.346 13.333 1.00 88.38 100 ARG A O 1
ATOM 840 N N . LEU A 1 101 ? -3.591 0.830 12.874 1.00 88.94 101 LEU A N 1
ATOM 841 C CA . LEU A 1 101 ? -4.434 -0.149 12.190 1.00 88.94 101 LEU A CA 1
ATOM 842 C C . LEU A 1 101 ? -4.888 -1.257 13.150 1.00 88.94 101 LEU A C 1
ATOM 844 O O . LEU A 1 101 ? -4.724 -2.450 12.891 1.00 88.94 101 LEU A O 1
ATOM 848 N N . GLU A 1 102 ? -5.493 -0.865 14.272 1.00 86.19 102 GLU A N 1
ATOM 849 C CA . GLU A 1 102 ? -5.975 -1.818 15.272 1.00 86.19 102 GLU A CA 1
ATOM 850 C C . GLU A 1 102 ? -6.948 -2.838 14.655 1.00 86.19 102 GLU A C 1
ATOM 852 O O . GLU A 1 102 ? -7.802 -2.506 13.826 1.00 86.19 102 GLU A O 1
ATOM 857 N N . SER A 1 103 ? -6.834 -4.103 15.077 1.00 92.81 103 SER A N 1
ATOM 858 C CA . SER A 1 103 ? -7.688 -5.200 14.602 1.00 92.81 103 SER A CA 1
ATOM 859 C C . SER A 1 103 ? -7.684 -5.354 13.071 1.00 92.81 103 SER A C 1
ATOM 861 O O . SER A 1 103 ? -8.677 -5.791 12.490 1.00 92.81 103 SER A O 1
ATOM 863 N N . THR A 1 104 ? -6.588 -4.989 12.401 1.00 94.25 104 THR A N 1
ATOM 864 C CA . THR A 1 104 ? -6.467 -5.069 10.942 1.00 94.25 104 THR A CA 1
ATOM 865 C C . THR A 1 104 ? -5.279 -5.928 10.535 1.00 94.25 104 THR A C 1
ATOM 867 O O . THR A 1 104 ? -4.174 -5.757 11.035 1.00 94.25 104 THR A O 1
ATOM 870 N N . LEU A 1 105 ? -5.502 -6.836 9.586 1.00 93.31 105 LEU A N 1
ATOM 871 C CA . LEU A 1 105 ? -4.454 -7.607 8.925 1.00 93.31 105 LEU A CA 1
ATOM 872 C C . LEU A 1 105 ? -4.327 -7.138 7.476 1.00 93.31 105 LEU A C 1
ATOM 874 O O . LEU A 1 105 ? -5.307 -7.172 6.730 1.00 93.31 105 LEU A O 1
ATOM 878 N N . ILE A 1 106 ? -3.123 -6.750 7.059 1.00 94.00 106 ILE A N 1
ATOM 879 C CA . ILE A 1 106 ? -2.821 -6.437 5.658 1.00 94.00 106 ILE A CA 1
ATOM 880 C C . ILE A 1 106 ? -2.004 -7.580 5.054 1.00 94.00 106 ILE A C 1
ATOM 882 O O . ILE A 1 106 ? -0.904 -7.888 5.503 1.00 94.00 106 ILE A O 1
ATOM 886 N N . LEU A 1 107 ? -2.536 -8.186 3.997 1.00 94.81 107 LEU A N 1
ATOM 887 C CA . LEU A 1 107 ? -1.888 -9.221 3.204 1.00 94.81 107 LEU A CA 1
ATOM 888 C C . LEU A 1 107 ? -1.436 -8.631 1.871 1.00 94.81 107 LEU A C 1
ATOM 890 O O . LEU A 1 107 ? -2.252 -8.150 1.086 1.00 94.81 107 LEU A O 1
ATOM 894 N N . VAL A 1 108 ? -0.138 -8.703 1.583 1.00 94.06 108 VAL A N 1
ATOM 895 C CA . VAL A 1 108 ? 0.425 -8.257 0.303 1.00 94.06 108 VAL A CA 1
ATOM 896 C C . VAL A 1 108 ? 0.833 -9.475 -0.516 1.00 94.06 108 VAL A C 1
ATOM 898 O O . VAL A 1 108 ? 1.809 -10.155 -0.207 1.00 94.06 108 VAL A O 1
ATOM 901 N N . ALA A 1 109 ? 0.085 -9.749 -1.581 1.00 93.88 109 ALA A N 1
ATOM 902 C CA . ALA A 1 109 ? 0.406 -10.794 -2.538 1.00 93.88 109 ALA A CA 1
ATOM 903 C C . ALA A 1 109 ? 1.308 -10.224 -3.635 1.00 93.88 109 ALA A C 1
ATOM 905 O O . ALA A 1 109 ? 0.953 -9.274 -4.333 1.00 93.88 109 ALA A O 1
ATOM 906 N N . ALA A 1 110 ? 2.483 -10.821 -3.803 1.00 92.12 110 ALA A N 1
ATOM 907 C CA . ALA A 1 110 ? 3.455 -10.402 -4.797 1.00 92.12 110 ALA A CA 1
ATOM 908 C C . ALA A 1 110 ? 4.001 -11.604 -5.567 1.00 92.12 110 ALA A C 1
ATOM 910 O O . ALA A 1 110 ? 3.959 -12.748 -5.115 1.00 92.12 110 ALA A O 1
ATOM 911 N N . ARG A 1 111 ? 4.541 -11.340 -6.756 1.00 91.31 111 ARG A N 1
ATOM 912 C CA . ARG A 1 111 ? 5.269 -12.358 -7.521 1.00 91.31 111 ARG A CA 1
ATOM 913 C C . ARG A 1 111 ? 6.681 -12.557 -6.944 1.00 91.31 111 ARG A C 1
ATOM 915 O O . ARG A 1 111 ? 7.182 -11.629 -6.310 1.00 91.31 111 ARG A O 1
ATOM 922 N N . PRO A 1 112 ? 7.359 -13.692 -7.211 1.00 89.31 112 PRO A N 1
ATOM 923 C CA . PRO A 1 112 ? 8.725 -13.932 -6.734 1.00 89.31 112 PRO A CA 1
ATOM 924 C C . PRO A 1 112 ? 9.724 -12.818 -7.078 1.00 89.31 112 PRO A C 1
ATOM 926 O O . PRO A 1 112 ? 10.620 -12.548 -6.284 1.00 89.31 112 PRO A O 1
ATOM 929 N N . GLU A 1 113 ? 9.523 -12.126 -8.205 1.00 90.69 113 GLU A N 1
ATOM 930 C CA . GLU A 1 113 ? 10.316 -10.971 -8.647 1.00 90.69 113 GLU A CA 1
ATOM 931 C C . GLU A 1 113 ? 10.328 -9.816 -7.627 1.00 90.69 113 GLU A C 1
ATOM 933 O O . GLU A 1 113 ? 11.245 -9.000 -7.618 1.00 90.69 113 GLU A O 1
ATOM 938 N N . PHE A 1 114 ? 9.338 -9.745 -6.727 1.00 92.38 114 PHE A N 1
ATOM 939 C CA . PHE A 1 114 ? 9.344 -8.799 -5.609 1.00 92.38 114 PHE A CA 1
ATOM 940 C C . PHE A 1 114 ? 10.577 -8.968 -4.717 1.00 92.38 114 PHE A C 1
ATOM 942 O O . PHE A 1 114 ? 11.088 -7.984 -4.195 1.00 92.38 114 PHE A O 1
ATOM 949 N N . LEU A 1 115 ? 11.066 -10.202 -4.566 1.00 89.25 115 LEU A N 1
ATOM 950 C CA . LEU A 1 115 ? 12.187 -10.545 -3.691 1.00 89.25 115 LEU A CA 1
ATOM 951 C C . LEU A 1 115 ? 13.557 -10.359 -4.345 1.00 89.25 115 LEU A C 1
ATOM 953 O O . LEU A 1 115 ? 14.577 -10.608 -3.704 1.00 89.25 115 LEU A O 1
ATOM 957 N N . GLU A 1 116 ? 13.603 -9.951 -5.613 1.00 88.69 116 GLU A N 1
ATOM 958 C CA . GLU A 1 116 ? 14.859 -9.680 -6.303 1.00 88.69 116 GLU A CA 1
ATOM 959 C C . GLU A 1 116 ? 15.567 -8.486 -5.660 1.00 88.69 116 GLU A C 1
ATOM 961 O O . GLU A 1 116 ? 15.066 -7.363 -5.666 1.00 88.69 116 GLU A O 1
ATOM 966 N N . THR A 1 117 ? 16.759 -8.724 -5.116 1.00 87.06 117 THR A N 1
ATOM 967 C CA . THR A 1 117 ? 17.556 -7.679 -4.464 1.00 87.06 117 THR A CA 1
ATOM 968 C C . THR A 1 117 ? 18.543 -7.002 -5.410 1.00 87.06 117 THR A C 1
ATOM 970 O O . THR A 1 117 ? 18.970 -5.885 -5.124 1.00 87.06 117 THR A O 1
ATOM 973 N N . ALA A 1 118 ? 18.879 -7.628 -6.544 1.00 85.69 118 ALA A N 1
ATOM 974 C CA . ALA A 1 118 ? 19.765 -7.053 -7.551 1.00 85.69 118 ALA A CA 1
ATOM 975 C C . ALA A 1 118 ? 19.176 -5.753 -8.120 1.00 85.69 118 ALA A C 1
ATOM 977 O O . ALA A 1 118 ? 18.029 -5.721 -8.575 1.00 85.69 118 ALA A O 1
ATOM 978 N N . ILE A 1 119 ? 19.968 -4.678 -8.108 1.00 84.12 119 ILE A N 1
ATOM 979 C CA . ILE A 1 119 ? 19.538 -3.352 -8.558 1.00 84.12 119 ILE A CA 1
ATOM 980 C C . ILE A 1 119 ? 20.172 -3.041 -9.914 1.00 84.12 119 ILE A C 1
ATOM 982 O O . ILE A 1 119 ? 21.331 -2.652 -10.014 1.00 84.12 119 ILE A O 1
ATOM 986 N N . ASP A 1 120 ? 19.365 -3.151 -10.960 1.00 88.25 120 ASP A N 1
ATOM 987 C CA . ASP A 1 120 ? 19.647 -2.676 -12.304 1.00 88.25 120 ASP A CA 1
ATOM 988 C C . ASP A 1 120 ? 18.500 -1.773 -12.811 1.00 88.25 120 ASP A C 1
ATOM 990 O O . ASP A 1 120 ? 17.532 -1.466 -12.098 1.00 88.25 120 ASP A O 1
ATOM 994 N N . ARG A 1 121 ? 18.612 -1.297 -14.060 1.00 82.56 121 ARG A N 1
ATOM 995 C CA . ARG A 1 121 ? 17.621 -0.397 -14.686 1.00 82.56 121 ARG A CA 1
ATOM 996 C C . ARG A 1 121 ? 16.233 -1.030 -14.835 1.00 82.56 121 ARG A C 1
ATOM 998 O O . ARG A 1 121 ? 15.227 -0.317 -14.876 1.00 82.56 121 ARG A O 1
ATOM 1005 N N . ARG A 1 122 ? 16.167 -2.350 -14.967 1.00 85.75 122 ARG A N 1
ATOM 10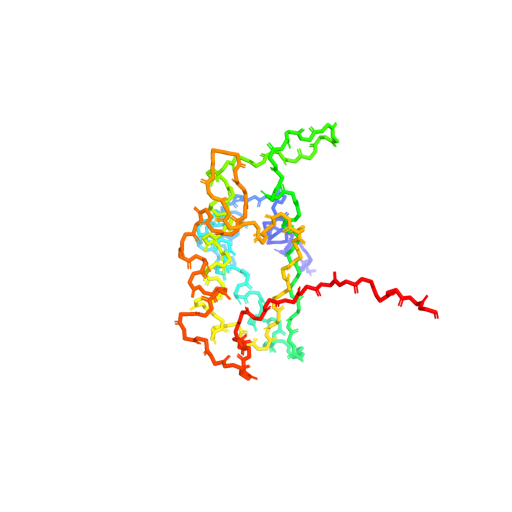06 C CA . ARG A 1 122 ? 14.942 -3.129 -15.136 1.00 85.75 122 ARG A CA 1
ATOM 1007 C C . ARG A 1 122 ? 14.388 -3.622 -13.807 1.00 85.75 122 ARG A C 1
ATOM 1009 O O . ARG A 1 122 ? 13.185 -3.846 -13.782 1.00 85.75 122 ARG A O 1
ATOM 1016 N N . SER A 1 123 ? 15.168 -3.697 -12.729 1.00 89.56 123 SER A N 1
ATOM 1017 C CA . SER A 1 123 ? 14.705 -4.213 -11.433 1.00 89.56 123 SER A CA 1
ATOM 1018 C C . SER A 1 123 ? 13.369 -3.631 -10.978 1.00 89.56 123 SER A C 1
ATOM 1020 O O . SER A 1 123 ? 13.067 -2.438 -11.166 1.00 89.56 123 SER A O 1
ATOM 1022 N N . ARG A 1 124 ? 12.567 -4.513 -10.379 1.00 92.69 124 ARG A N 1
ATOM 1023 C CA . ARG A 1 124 ? 11.269 -4.213 -9.770 1.00 92.69 124 ARG A CA 1
ATOM 1024 C C . ARG A 1 124 ? 11.112 -4.797 -8.369 1.00 92.69 124 ARG A C 1
ATOM 1026 O O . ARG A 1 124 ? 10.056 -4.589 -7.794 1.00 92.69 124 ARG A O 1
ATOM 1033 N N . GLY A 1 125 ? 12.107 -5.484 -7.812 1.00 93.12 125 GLY A N 1
ATOM 1034 C CA . GLY A 1 125 ? 12.029 -5.980 -6.438 1.00 93.12 125 GLY A CA 1
ATOM 1035 C C . GLY A 1 125 ? 11.994 -4.862 -5.393 1.00 93.12 125 GLY A C 1
ATOM 1036 O O . GLY A 1 125 ? 12.230 -3.696 -5.716 1.00 93.12 125 GLY A O 1
ATOM 1037 N N . PHE A 1 126 ? 11.697 -5.201 -4.137 1.00 92.62 126 PHE A N 1
ATOM 1038 C CA . PHE A 1 126 ? 11.550 -4.226 -3.047 1.00 92.62 126 PHE A CA 1
ATOM 1039 C C . PHE A 1 126 ? 12.822 -3.389 -2.815 1.00 92.62 126 PHE A C 1
ATOM 1041 O O . PHE A 1 126 ? 12.731 -2.250 -2.361 1.00 92.62 126 PHE A O 1
ATOM 1048 N N . SER A 1 127 ? 14.006 -3.907 -3.173 1.00 92.44 127 SER A N 1
ATOM 1049 C CA . SER A 1 127 ? 15.296 -3.228 -2.969 1.00 92.44 127 SER A CA 1
ATOM 1050 C C . SER A 1 127 ? 15.463 -1.948 -3.789 1.00 92.44 127 SER A C 1
ATOM 1052 O O . SER A 1 127 ? 16.335 -1.132 -3.497 1.00 92.44 127 SER A O 1
ATOM 1054 N N . ILE A 1 128 ? 14.618 -1.718 -4.803 1.00 94.25 128 ILE A N 1
ATOM 1055 C CA . ILE A 1 128 ? 14.640 -0.460 -5.563 1.00 94.25 128 ILE A CA 1
ATOM 1056 C C . ILE A 1 128 ? 14.196 0.744 -4.723 1.00 94.25 128 ILE A C 1
ATOM 1058 O O . ILE A 1 128 ? 14.397 1.878 -5.157 1.00 94.25 128 ILE A O 1
ATOM 1062 N N . TYR A 1 129 ? 13.568 0.498 -3.570 1.00 95.12 129 TYR A N 1
ATOM 1063 C CA . TYR A 1 129 ? 13.122 1.513 -2.629 1.00 95.12 129 TYR A CA 1
ATOM 1064 C C . TYR A 1 129 ? 13.618 1.159 -1.222 1.00 95.12 129 TYR A C 1
ATOM 1066 O O . TYR A 1 129 ? 13.004 0.390 -0.483 1.00 95.12 129 TYR A O 1
ATOM 1074 N N . GLN A 1 130 ? 14.764 1.739 -0.863 1.00 92.56 130 GLN A N 1
ATOM 1075 C CA . GLN A 1 130 ? 15.513 1.401 0.349 1.00 92.56 130 GLN A CA 1
ATOM 1076 C C . GLN A 1 130 ? 14.682 1.522 1.636 1.00 92.56 130 GLN A C 1
ATOM 1078 O O . GLN A 1 130 ? 14.827 0.693 2.526 1.00 92.56 130 GLN A O 1
ATOM 1083 N N . ALA A 1 131 ? 13.782 2.505 1.729 1.00 93.25 131 ALA A N 1
ATOM 1084 C CA . ALA A 1 131 ? 12.962 2.693 2.925 1.00 93.25 131 ALA A CA 1
ATOM 1085 C C . ALA A 1 131 ? 11.970 1.541 3.164 1.00 93.25 131 ALA A C 1
ATOM 1087 O O . ALA A 1 131 ? 11.675 1.229 4.309 1.00 93.25 131 ALA A O 1
ATOM 1088 N N . LEU A 1 132 ? 11.464 0.882 2.113 1.00 93.38 132 LEU A N 1
ATOM 1089 C CA . LEU A 1 132 ? 10.676 -0.345 2.288 1.00 93.38 132 LEU A CA 1
ATOM 1090 C C . LEU A 1 132 ? 11.585 -1.524 2.631 1.00 93.38 132 LEU A C 1
ATOM 1092 O O . LEU A 1 132 ? 11.234 -2.346 3.473 1.00 93.38 132 LEU A O 1
ATOM 1096 N N . GLN A 1 133 ? 12.756 -1.603 1.994 1.00 91.31 133 GLN A N 1
ATOM 1097 C CA . GLN A 1 133 ? 13.715 -2.671 2.252 1.00 91.31 133 GLN A CA 1
ATOM 1098 C C . GLN A 1 133 ? 14.080 -2.776 3.735 1.00 91.31 133 GLN A C 1
ATOM 1100 O O . GLN A 1 133 ? 14.054 -3.884 4.249 1.00 91.31 133 GLN A O 1
ATOM 1105 N N . THR A 1 134 ? 14.360 -1.669 4.425 1.00 88.81 134 THR A N 1
ATOM 1106 C CA . THR A 1 134 ? 14.712 -1.678 5.861 1.00 88.81 134 THR A CA 1
ATOM 1107 C C . THR A 1 134 ? 13.550 -2.059 6.781 1.00 88.81 134 THR A C 1
ATOM 1109 O O . THR A 1 134 ? 13.759 -2.378 7.946 1.00 88.81 134 THR A O 1
ATOM 1112 N N . ARG A 1 135 ? 12.308 -2.015 6.285 1.00 86.62 135 ARG A N 1
ATOM 1113 C CA . ARG A 1 135 ? 11.120 -2.458 7.028 1.00 86.62 135 ARG A CA 1
ATOM 1114 C C . ARG A 1 135 ? 10.805 -3.932 6.828 1.00 86.62 135 ARG A C 1
ATOM 1116 O O . ARG A 1 135 ? 10.301 -4.566 7.745 1.00 86.62 135 ARG A O 1
ATOM 1123 N N . ILE A 1 136 ? 11.097 -4.467 5.644 1.00 84.94 136 ILE A N 1
ATOM 1124 C CA . ILE A 1 136 ? 10.874 -5.882 5.314 1.00 84.94 136 ILE A CA 1
ATOM 1125 C C . ILE A 1 136 ? 12.068 -6.743 5.736 1.00 84.94 136 ILE A C 1
ATOM 1127 O O . ILE A 1 136 ? 11.901 -7.840 6.261 1.00 84.94 136 ILE A O 1
ATOM 1131 N N . MET A 1 137 ? 13.284 -6.281 5.447 1.00 76.81 137 MET A N 1
ATOM 1132 C CA . MET A 1 137 ? 14.517 -6.946 5.840 1.00 76.81 137 MET A CA 1
ATOM 1133 C C . MET A 1 137 ? 14.954 -6.362 7.177 1.00 76.81 137 MET A C 1
ATOM 1135 O O . MET A 1 137 ? 15.416 -5.227 7.207 1.00 76.81 137 MET A O 1
ATOM 1139 N N . ASP A 1 138 ? 14.810 -7.130 8.255 1.00 61.34 138 ASP A N 1
ATOM 1140 C CA . ASP A 1 138 ? 15.261 -6.724 9.587 1.00 61.34 138 ASP A CA 1
ATOM 1141 C C . ASP A 1 138 ? 16.697 -6.169 9.564 1.00 61.34 138 ASP A C 1
ATOM 1143 O O . ASP A 1 138 ? 17.637 -6.870 9.166 1.00 61.34 138 ASP A O 1
ATOM 1147 N N . ASP A 1 139 ? 16.876 -4.933 10.047 1.00 50.47 139 ASP A N 1
ATOM 1148 C CA . ASP A 1 139 ? 18.200 -4.355 10.333 1.00 50.47 139 ASP A CA 1
ATOM 1149 C C . ASP A 1 139 ? 18.901 -5.125 11.475 1.00 50.47 139 ASP A C 1
ATOM 1151 O O . ASP A 1 139 ? 20.131 -5.206 11.522 1.00 50.47 139 ASP A O 1
ATOM 1155 N N . VAL A 1 140 ? 18.122 -5.755 12.367 1.00 48.53 140 VAL A N 1
ATOM 1156 C CA . VAL A 1 140 ? 18.587 -6.642 13.443 1.00 48.53 140 VAL A CA 1
ATOM 1157 C C . VAL A 1 140 ? 18.009 -8.034 13.219 1.00 48.53 140 VAL A C 1
ATOM 1159 O O . VAL A 1 140 ? 16.878 -8.325 13.588 1.00 48.53 140 VAL A O 1
ATOM 1162 N N . ARG A 1 141 ? 18.801 -8.918 12.611 1.00 53.16 141 ARG A N 1
ATOM 1163 C CA . ARG A 1 141 ? 18.423 -10.322 12.427 1.00 53.16 141 ARG A CA 1
ATOM 1164 C C . ARG A 1 141 ? 18.477 -11.053 13.764 1.00 53.16 141 ARG A C 1
ATOM 1166 O O . ARG A 1 141 ? 19.551 -11.513 14.159 1.00 53.16 141 ARG A O 1
ATOM 1173 N N . ASP A 1 142 ? 17.342 -11.219 14.430 1.00 56.28 142 ASP A N 1
ATOM 1174 C CA . ASP A 1 142 ? 17.235 -12.326 15.372 1.00 56.28 142 ASP A CA 1
ATOM 1175 C C . ASP A 1 142 ? 17.178 -13.633 14.565 1.00 56.28 142 ASP A C 1
ATOM 1177 O O . ASP A 1 142 ? 16.447 -13.756 13.585 1.00 56.28 142 ASP A O 1
ATOM 1181 N N . ARG A 1 143 ? 18.004 -14.616 14.933 1.00 58.03 143 ARG A N 1
ATOM 1182 C CA . ARG A 1 143 ? 18.046 -15.919 14.250 1.00 58.03 143 ARG A CA 1
ATOM 1183 C C . ARG A 1 143 ? 16.763 -16.733 14.443 1.00 58.03 143 ARG A C 1
ATOM 1185 O O . ARG A 1 143 ? 16.573 -17.701 13.712 1.00 58.03 143 ARG A O 1
ATOM 1192 N N . HIS A 1 144 ? 15.927 -16.374 15.416 1.00 61.91 144 HIS A N 1
ATOM 1193 C CA . HIS A 1 144 ? 14.783 -17.173 15.852 1.00 61.91 144 HIS A CA 1
ATOM 1194 C C . HIS A 1 144 ? 13.433 -16.464 15.709 1.00 61.91 144 HIS A C 1
ATOM 1196 O O . HIS A 1 144 ? 12.407 -17.131 15.822 1.00 61.91 144 HIS A O 1
ATOM 1202 N N . TRP A 1 145 ? 13.410 -15.153 15.455 1.00 57.34 145 TRP A N 1
ATOM 1203 C CA . TRP A 1 145 ? 12.174 -14.368 15.433 1.00 57.34 145 TRP A CA 1
ATOM 1204 C C . TRP A 1 145 ? 12.011 -13.631 14.107 1.00 57.34 145 TRP A C 1
ATOM 1206 O O . TRP A 1 145 ? 12.948 -13.024 13.599 1.00 57.34 145 TRP A O 1
ATOM 1216 N N . VAL A 1 146 ? 10.805 -13.712 13.546 1.00 65.31 146 VAL A N 1
ATOM 1217 C CA . VAL A 1 146 ? 10.392 -12.929 12.377 1.00 65.31 146 VAL A CA 1
ATOM 1218 C C . VAL A 1 146 ? 9.878 -11.569 12.833 1.00 65.31 146 VAL A C 1
ATOM 1220 O O . VAL A 1 146 ? 9.276 -11.481 13.903 1.00 65.31 146 VAL A O 1
ATOM 1223 N N . ASN A 1 147 ? 10.051 -10.532 12.013 1.00 67.69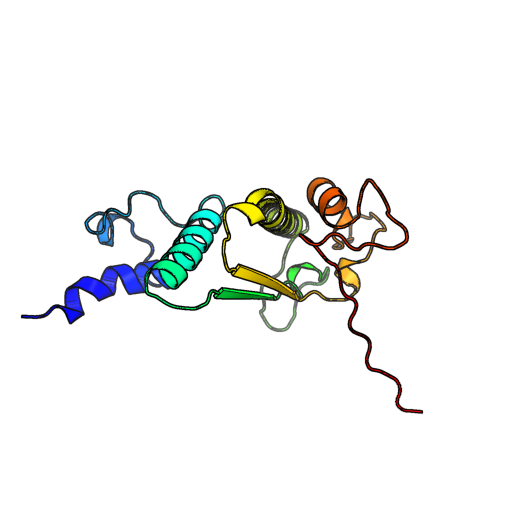 147 ASN A N 1
ATOM 1224 C CA . ASN A 1 147 ? 9.384 -9.251 12.227 1.00 67.69 147 ASN A CA 1
ATOM 1225 C C . ASN A 1 147 ? 7.851 -9.452 12.306 1.00 67.69 147 ASN A C 1
ATOM 1227 O O . ASN A 1 147 ? 7.241 -9.795 11.284 1.00 67.69 147 ASN A O 1
ATOM 1231 N N . PRO A 1 148 ? 7.208 -9.248 13.473 1.00 71.81 148 PRO A N 1
ATOM 1232 C CA . PRO A 1 148 ? 5.772 -9.477 13.622 1.00 71.81 148 PRO A CA 1
ATOM 1233 C C . PRO A 1 148 ? 4.924 -8.453 12.849 1.00 71.81 148 PRO A C 1
ATOM 1235 O O . PRO A 1 148 ? 3.804 -8.773 12.463 1.00 71.81 148 PRO A O 1
ATOM 1238 N N . GLU A 1 149 ? 5.468 -7.265 12.562 1.00 74.38 149 GLU A N 1
ATOM 1239 C CA . GLU A 1 149 ? 4.771 -6.168 11.869 1.00 74.38 149 GLU A CA 1
ATOM 1240 C C . GLU A 1 149 ? 4.825 -6.302 10.337 1.00 74.38 149 GLU A C 1
ATOM 1242 O O . GLU A 1 149 ? 3.962 -5.794 9.622 1.00 74.38 149 GLU A O 1
ATOM 1247 N N . ALA A 1 150 ? 5.847 -6.983 9.803 1.00 75.94 150 ALA A N 1
ATOM 1248 C CA . ALA A 1 150 ? 6.082 -7.098 8.360 1.00 75.94 150 ALA A CA 1
ATOM 1249 C C . ALA A 1 150 ? 6.659 -8.465 7.954 1.00 75.94 150 ALA A C 1
ATOM 1251 O O . ALA A 1 150 ? 7.617 -8.561 7.184 1.00 75.94 150 ALA A O 1
ATOM 1252 N N . SER A 1 151 ? 6.072 -9.543 8.478 1.00 79.75 151 SER A N 1
ATOM 1253 C CA . SER A 1 151 ? 6.503 -10.911 8.178 1.00 79.75 151 SER A CA 1
ATOM 1254 C C . SER A 1 151 ? 6.408 -11.233 6.684 1.00 79.75 151 SER A C 1
ATOM 1256 O O . SER A 1 151 ? 5.337 -11.187 6.076 1.00 79.75 151 SER A O 1
ATOM 1258 N N . LEU A 1 152 ? 7.535 -11.633 6.095 1.00 79.81 152 LEU A N 1
ATOM 1259 C CA . LEU A 1 152 ? 7.608 -12.058 4.703 1.00 79.81 152 LEU A CA 1
ATOM 1260 C C . LEU A 1 152 ? 7.549 -13.588 4.600 1.00 79.81 152 LEU A C 1
ATOM 1262 O O . LEU A 1 152 ? 8.472 -14.286 5.015 1.00 79.81 152 LEU A O 1
ATOM 1266 N N . VAL A 1 153 ? 6.489 -14.108 3.979 1.00 80.75 153 VAL A N 1
ATOM 1267 C CA . VAL A 1 153 ? 6.283 -15.552 3.794 1.00 80.75 153 VAL A CA 1
ATOM 1268 C C . VAL A 1 153 ? 6.416 -15.920 2.317 1.00 80.75 153 VAL A C 1
ATOM 1270 O O . VAL A 1 153 ? 5.738 -15.357 1.457 1.00 80.75 153 VAL A O 1
ATOM 1273 N N . ARG A 1 154 ? 7.279 -16.894 2.005 1.00 78.94 154 ARG A N 1
ATOM 1274 C CA . ARG A 1 154 ? 7.354 -17.496 0.668 1.00 78.94 154 ARG A CA 1
ATOM 1275 C C . ARG A 1 154 ? 6.438 -18.714 0.615 1.00 78.94 154 ARG A C 1
ATOM 1277 O O . ARG A 1 154 ? 6.680 -19.697 1.304 1.00 78.94 154 ARG A O 1
ATOM 1284 N N . LEU A 1 155 ? 5.426 -18.659 -0.244 1.00 78.81 155 LEU A N 1
ATOM 1285 C CA . LEU A 1 155 ? 4.575 -19.808 -0.536 1.00 78.81 155 LEU A CA 1
ATOM 1286 C C . LEU A 1 155 ? 5.268 -20.691 -1.582 1.00 78.81 155 LEU A C 1
ATOM 1288 O O . LEU A 1 155 ? 5.473 -20.265 -2.719 1.00 78.81 155 LEU A O 1
ATOM 1292 N N . SER A 1 156 ? 5.637 -21.909 -1.199 1.00 74.00 156 SER A N 1
ATOM 1293 C CA . SER A 1 156 ? 6.036 -22.979 -2.117 1.00 74.00 156 SER A CA 1
ATOM 1294 C C . SER A 1 156 ? 5.004 -24.095 -2.036 1.00 74.00 156 SER A C 1
ATOM 1296 O O . SER A 1 156 ? 4.627 -24.500 -0.937 1.00 74.00 156 SER A O 1
ATOM 1298 N N . SER A 1 157 ? 4.545 -24.600 -3.179 1.00 65.25 157 SER A N 1
ATOM 1299 C CA . SER A 1 157 ? 3.817 -25.868 -3.220 1.00 65.25 157 SER A CA 1
ATOM 1300 C C . SER A 1 157 ? 4.724 -26.952 -2.640 1.00 65.25 157 SER A C 1
ATOM 1302 O O . SER A 1 157 ? 5.857 -27.098 -3.094 1.00 65.25 157 SER A O 1
ATOM 1304 N N . GLN A 1 158 ? 4.255 -27.654 -1.608 1.00 52.38 158 GLN A N 1
ATOM 1305 C CA . GLN A 1 158 ? 4.916 -28.866 -1.130 1.00 52.38 158 GLN A CA 1
ATOM 1306 C C . GLN A 1 158 ? 4.905 -29.860 -2.298 1.00 52.38 158 GLN A C 1
ATOM 1308 O O . GLN A 1 158 ? 3.826 -30.212 -2.779 1.00 52.38 158 GLN A O 1
ATOM 1313 N N . GLU A 1 159 ? 6.077 -30.253 -2.802 1.00 50.59 159 GLU A N 1
ATOM 1314 C CA . GLU A 1 159 ? 6.172 -31.464 -3.618 1.00 50.59 159 GLU A CA 1
ATOM 1315 C C . GLU A 1 159 ? 5.654 -32.602 -2.738 1.00 50.59 159 GLU A C 1
ATOM 1317 O O . GLU A 1 159 ? 6.158 -32.842 -1.644 1.00 50.59 159 GLU A O 1
ATOM 1322 N N . THR A 1 160 ? 4.536 -33.192 -3.150 1.00 45.88 160 THR A N 1
ATOM 1323 C CA . THR A 1 160 ? 4.047 -34.420 -2.532 1.00 45.88 160 THR A CA 1
ATOM 1324 C C . THR A 1 160 ? 4.926 -35.523 -3.104 1.00 45.88 160 THR A C 1
ATOM 1326 O O . THR A 1 160 ? 4.758 -35.859 -4.276 1.00 45.88 160 THR A O 1
ATOM 1329 N N . ASP A 1 161 ? 5.907 -35.972 -2.322 1.00 42.03 161 ASP A N 1
ATOM 1330 C CA . ASP A 1 161 ? 6.657 -37.208 -2.588 1.00 42.03 161 ASP A CA 1
ATOM 1331 C C . ASP A 1 161 ? 5.723 -38.432 -2.586 1.00 42.03 161 ASP A C 1
ATOM 1333 O O . ASP A 1 161 ? 4.778 -38.466 -1.756 1.00 42.03 161 ASP A O 1
#

pLDDT: mean 85.37, std 12.78, range [42.03, 96.31]